Protein AF-A0A4R9Q0I1-F1 (afdb_monomer_lite)

Radius of gyration: 16.59 Å; chains: 1; bounding box: 36×44×43 Å

Sequence (167 aa):
LLPNQELEEAETFAGLADADNLVRTEKGMLASSANRLMRFGADGKAEVLQEFPGEITALAHARGMTALAIDGKGVVIRGGLHDGRMAVGDEARGLSCVTALTFLDSNTLLVANGSASQPASAWRRDLMQKNASGSVWRLDLKSGRLELIRDGLAWPGGIATTGSNRV

Foldseek 3Di:
DPPCVCVVPDDDLEDDAQWADKDADPQGIWTFRFQFIWGAHSNSDIDGPDGDPGGFQEWEDDPQWIWTQGAPQGIAIPGDDLHGFAADDPVRVQQRAWQYWYAPDPFKIKTKHFASPDHNVCLVVLVVVQAQQIFIWIQGSVVNYIDTPDGRHNGPNYDDDPPDPDD

Structure (mmCIF, N/CA/C/O backbone):
data_AF-A0A4R9Q0I1-F1
#
_entry.id   AF-A0A4R9Q0I1-F1
#
loop_
_atom_site.group_PDB
_atom_site.id
_atom_site.type_symbol
_atom_site.label_atom_id
_atom_site.label_alt_id
_atom_site.label_comp_id
_atom_site.label_asym_id
_atom_site.label_entity_id
_atom_site.label_seq_id
_atom_site.pdbx_PDB_ins_code
_atom_site.Cartn_x
_atom_site.Cartn_y
_atom_site.Cartn_z
_atom_site.occupancy
_atom_site.B_iso_or_equiv
_atom_site.auth_seq_id
_atom_site.auth_comp_id
_atom_site.auth_asym_id
_atom_site.auth_atom_id
_atom_site.pdbx_PDB_model_num
ATOM 1 N N . LEU A 1 1 ? 8.598 -34.815 -8.980 1.00 57.78 1 LEU A N 1
ATOM 2 C CA . LEU A 1 1 ? 9.171 -33.459 -8.873 1.00 57.78 1 LEU A CA 1
ATOM 3 C C . LEU A 1 1 ? 8.915 -32.985 -7.457 1.00 57.78 1 LEU A C 1
ATOM 5 O O . LEU A 1 1 ? 7.776 -33.089 -7.010 1.00 57.78 1 LEU A O 1
ATOM 9 N N . LEU A 1 2 ? 9.959 -32.605 -6.721 1.00 72.06 2 LEU A N 1
ATOM 10 C CA . LEU A 1 2 ? 9.758 -31.976 -5.416 1.00 72.06 2 LEU A CA 1
ATOM 11 C C . LEU A 1 2 ? 9.101 -30.606 -5.665 1.00 72.06 2 LEU A C 1
ATOM 13 O O . LEU A 1 2 ? 9.540 -29.918 -6.585 1.00 72.06 2 LEU A O 1
ATOM 17 N N . PRO A 1 3 ? 8.075 -30.201 -4.896 1.00 73.19 3 PRO A N 1
ATOM 18 C CA . PRO A 1 3 ? 7.289 -28.991 -5.173 1.00 73.19 3 PRO A CA 1
ATOM 19 C C . PRO A 1 3 ? 8.096 -27.690 -5.323 1.00 73.19 3 PRO A C 1
ATOM 21 O O . PRO A 1 3 ? 7.605 -26.750 -5.935 1.00 73.19 3 PRO A O 1
ATOM 24 N N . ASN A 1 4 ? 9.321 -27.638 -4.790 1.00 84.50 4 ASN A N 1
ATOM 25 C CA . ASN A 1 4 ? 10.141 -26.425 -4.739 1.00 84.50 4 ASN A CA 1
ATOM 26 C C . ASN A 1 4 ? 11.298 -26.400 -5.751 1.00 84.50 4 ASN A C 1
ATOM 28 O O . ASN A 1 4 ? 12.016 -25.408 -5.807 1.00 84.50 4 ASN A O 1
ATOM 32 N N . GLN A 1 5 ? 11.489 -27.456 -6.547 1.00 87.25 5 GLN A N 1
ATOM 33 C CA . GLN A 1 5 ? 12.640 -27.550 -7.452 1.00 87.25 5 GLN A CA 1
ATOM 34 C C . GLN A 1 5 ? 12.635 -26.439 -8.517 1.00 87.25 5 GLN A C 1
ATOM 36 O O . GLN A 1 5 ? 13.679 -25.878 -8.830 1.00 87.25 5 GLN A O 1
ATOM 41 N N . GLU A 1 6 ? 11.453 -26.041 -8.998 1.00 85.62 6 GLU A N 1
ATOM 42 C CA . GLU A 1 6 ? 11.311 -24.926 -9.944 1.00 85.62 6 GLU A CA 1
ATOM 43 C C . GLU A 1 6 ? 11.762 -23.580 -9.354 1.00 85.62 6 GLU A C 1
ATOM 45 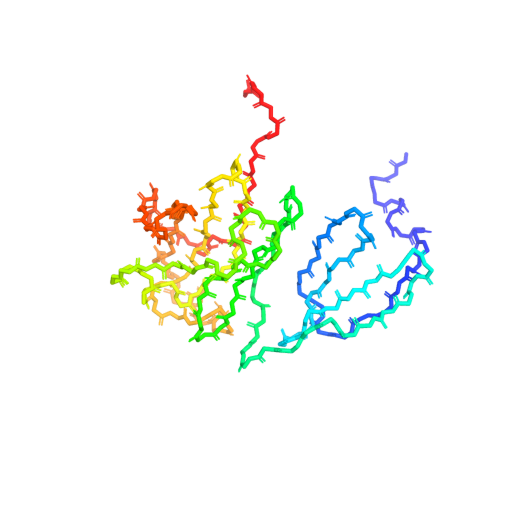O O . GLU A 1 6 ? 12.238 -22.726 -10.094 1.00 85.62 6 GLU A O 1
ATOM 50 N N . LEU A 1 7 ? 11.640 -23.381 -8.035 1.00 84.94 7 LEU A N 1
ATOM 51 C CA . LEU A 1 7 ? 12.109 -22.161 -7.371 1.00 84.94 7 LEU A CA 1
ATOM 52 C C . LEU A 1 7 ? 13.631 -22.171 -7.182 1.00 84.94 7 LEU A C 1
ATOM 54 O O . LEU A 1 7 ? 14.262 -21.125 -7.286 1.00 84.94 7 LEU A O 1
ATOM 58 N N . GLU A 1 8 ? 14.212 -23.337 -6.899 1.00 86.00 8 GLU A N 1
ATOM 59 C CA . GLU A 1 8 ? 15.660 -23.499 -6.719 1.00 86.00 8 GLU A CA 1
ATOM 60 C C . GLU A 1 8 ? 16.431 -23.342 -8.036 1.00 86.00 8 GLU A C 1
ATOM 62 O O . GLU A 1 8 ? 17.535 -22.802 -8.044 1.00 86.00 8 GLU A O 1
ATOM 67 N N . GLU A 1 9 ? 15.844 -23.793 -9.146 1.00 90.50 9 GLU A N 1
ATOM 68 C CA . GLU A 1 9 ? 16.439 -23.718 -10.485 1.00 90.50 9 GLU A CA 1
ATOM 69 C C . GLU A 1 9 ? 16.094 -22.413 -11.228 1.00 90.50 9 GLU A C 1
ATOM 71 O O . GLU A 1 9 ? 16.623 -22.168 -12.314 1.00 90.50 9 GLU A O 1
ATOM 76 N N . ALA A 1 10 ? 15.220 -21.568 -10.668 1.00 90.81 10 ALA A N 1
ATOM 77 C CA . ALA A 1 10 ? 14.814 -20.317 -11.297 1.00 90.81 10 ALA A CA 1
ATOM 78 C C . ALA A 1 10 ? 16.002 -19.360 -11.469 1.00 90.81 10 ALA A C 1
ATOM 80 O O . ALA A 1 10 ? 16.733 -19.055 -10.524 1.00 90.81 10 ALA A O 1
ATOM 81 N N . GLU A 1 11 ? 16.159 -18.823 -12.679 1.00 92.38 11 GLU A N 1
ATOM 82 C CA . GLU A 1 11 ? 17.163 -17.797 -12.936 1.00 92.38 11 GLU A CA 1
ATOM 83 C C . GLU A 1 11 ? 16.839 -16.511 -12.168 1.00 92.38 11 GLU A C 1
ATOM 85 O O . GLU A 1 11 ? 15.700 -16.031 -12.139 1.00 92.38 11 GLU A O 1
ATOM 90 N N . THR A 1 12 ? 17.870 -15.914 -11.567 1.00 91.44 12 THR A N 1
ATOM 91 C CA . THR A 1 12 ? 17.739 -14.625 -10.888 1.00 91.44 12 THR A CA 1
ATOM 92 C C . THR A 1 12 ? 17.354 -13.546 -11.892 1.00 91.44 12 THR A C 1
ATOM 94 O O . THR A 1 12 ? 18.161 -13.142 -12.726 1.00 91.44 12 THR A O 1
ATOM 97 N N . PHE A 1 13 ? 16.136 -13.027 -11.760 1.00 91.12 13 PHE A N 1
ATOM 98 C CA . PHE A 1 13 ? 15.635 -11.955 -12.614 1.00 91.12 13 PHE A CA 1
ATOM 99 C C . PHE A 1 13 ? 16.341 -10.611 -12.361 1.00 91.12 13 PHE A C 1
ATOM 101 O O . PHE A 1 13 ? 16.786 -9.957 -13.301 1.00 91.12 13 PHE A O 1
ATOM 108 N N . ALA A 1 14 ? 16.436 -10.185 -11.096 1.00 93.31 14 ALA A N 1
ATOM 109 C CA . ALA A 1 14 ? 17.108 -8.948 -10.699 1.00 93.31 14 ALA A CA 1
ATOM 110 C C . ALA A 1 14 ? 17.417 -8.930 -9.193 1.00 93.31 14 ALA A C 1
ATOM 112 O O . ALA A 1 14 ? 16.727 -9.571 -8.401 1.00 93.31 14 ALA A O 1
ATOM 113 N N . GLY A 1 15 ? 18.426 -8.153 -8.792 1.00 93.81 15 GLY A N 1
ATOM 114 C CA . GLY A 1 15 ? 18.695 -7.842 -7.386 1.00 93.81 15 GLY A CA 1
ATOM 115 C C . GLY A 1 15 ? 18.023 -6.535 -6.959 1.00 93.81 15 GLY A C 1
ATOM 116 O O . GLY A 1 15 ? 18.091 -5.542 -7.683 1.00 93.81 15 GLY A O 1
ATOM 117 N N . LEU A 1 16 ? 17.415 -6.515 -5.770 1.00 95.25 16 LEU A N 1
ATOM 118 C CA . LEU A 1 16 ? 16.859 -5.307 -5.157 1.00 95.25 16 LEU A CA 1
ATOM 119 C C . LEU A 1 16 ? 17.093 -5.327 -3.643 1.00 95.25 16 LEU A C 1
ATOM 121 O O . LEU A 1 16 ? 16.606 -6.218 -2.951 1.00 95.25 16 LEU A O 1
ATOM 125 N N . ALA A 1 17 ? 17.838 -4.346 -3.132 1.00 94.88 17 ALA A N 1
ATOM 126 C CA . ALA A 1 17 ? 18.022 -4.170 -1.694 1.00 94.88 17 ALA A CA 1
ATOM 127 C C . ALA A 1 17 ? 16.733 -3.646 -1.041 1.00 94.88 17 ALA A C 1
ATOM 129 O O . ALA A 1 17 ? 16.012 -2.846 -1.646 1.00 94.88 17 ALA A O 1
ATOM 130 N N . ASP A 1 18 ? 16.469 -4.091 0.188 1.00 93.94 18 ASP A N 1
ATOM 131 C CA . ASP A 1 18 ? 15.308 -3.685 0.995 1.00 93.94 18 ASP A CA 1
ATOM 132 C C . ASP A 1 18 ? 13.963 -3.878 0.271 1.00 93.94 18 ASP A C 1
ATOM 134 O O . ASP A 1 18 ? 13.032 -3.089 0.440 1.00 93.94 18 ASP A O 1
ATOM 138 N N . ALA A 1 19 ? 13.885 -4.904 -0.585 1.00 94.75 19 ALA A N 1
ATOM 139 C CA . ALA A 1 19 ? 12.664 -5.273 -1.286 1.00 94.75 19 ALA A CA 1
ATOM 140 C C . ALA A 1 19 ? 11.605 -5.757 -0.288 1.00 94.75 19 ALA A C 1
ATOM 142 O O . ALA A 1 19 ? 11.884 -6.650 0.511 1.00 94.75 19 ALA A O 1
ATOM 143 N N . ASP A 1 20 ? 10.399 -5.196 -0.370 1.00 94.31 20 ASP A N 1
ATOM 144 C CA . ASP A 1 20 ? 9.305 -5.534 0.553 1.00 94.31 20 ASP A CA 1
ATOM 145 C C . ASP A 1 20 ? 8.036 -5.976 -0.191 1.00 94.31 20 ASP A C 1
ATOM 147 O O . ASP A 1 20 ? 7.509 -7.061 0.040 1.00 94.31 20 ASP A O 1
ATOM 151 N N . ASN A 1 21 ? 7.580 -5.191 -1.172 1.00 97.12 21 ASN A N 1
ATOM 152 C CA . ASN A 1 21 ? 6.381 -5.493 -1.955 1.00 97.12 21 ASN A CA 1
ATOM 153 C C . ASN A 1 21 ? 6.686 -5.581 -3.457 1.00 97.12 21 ASN A C 1
ATOM 155 O O . ASN A 1 21 ? 7.520 -4.834 -3.963 1.00 97.12 21 ASN A O 1
ATOM 159 N N . LEU A 1 22 ? 5.959 -6.434 -4.189 1.00 96.25 22 LEU A N 1
ATOM 160 C CA . LEU A 1 22 ? 6.061 -6.600 -5.646 1.00 96.25 22 LEU A CA 1
ATOM 161 C C . LEU A 1 22 ? 4.668 -6.803 -6.259 1.00 96.25 22 LEU A C 1
ATOM 163 O O . LEU A 1 22 ? 3.883 -7.617 -5.779 1.00 96.25 22 LEU A O 1
ATOM 167 N N . VAL A 1 23 ? 4.370 -6.104 -7.355 1.00 96.75 23 VAL A N 1
ATOM 168 C CA . VAL A 1 23 ? 3.138 -6.282 -8.139 1.00 96.75 23 VAL A CA 1
ATOM 169 C C . VAL A 1 23 ? 3.432 -6.292 -9.635 1.00 96.75 23 VAL A C 1
ATOM 171 O O . VAL A 1 23 ? 4.308 -5.580 -10.134 1.00 96.75 23 VAL A O 1
ATOM 174 N N . ARG A 1 24 ? 2.653 -7.076 -10.382 1.00 94.25 24 ARG A N 1
ATOM 175 C CA . ARG A 1 24 ? 2.677 -7.068 -11.846 1.00 94.25 24 ARG A CA 1
ATOM 176 C C . ARG A 1 24 ? 1.774 -5.960 -12.388 1.00 94.25 24 ARG A C 1
ATOM 178 O O . ARG A 1 24 ? 0.680 -5.733 -11.880 1.00 94.25 24 ARG A O 1
ATOM 185 N N . THR A 1 25 ? 2.226 -5.311 -13.452 1.00 93.06 25 THR A N 1
ATOM 186 C CA . THR A 1 25 ? 1.500 -4.277 -14.202 1.00 93.06 25 THR A CA 1
ATOM 187 C C . THR A 1 25 ? 1.504 -4.613 -15.690 1.00 93.06 25 THR A C 1
ATOM 189 O O . THR A 1 25 ? 2.213 -5.518 -16.135 1.00 93.06 25 THR A O 1
ATOM 192 N N . GLU A 1 26 ? 0.773 -3.850 -16.495 1.00 88.62 26 GLU A N 1
ATOM 193 C CA . GLU A 1 26 ? 0.802 -3.983 -17.954 1.00 88.62 26 GLU A CA 1
ATOM 194 C C . GLU A 1 26 ? 2.161 -3.574 -18.558 1.00 88.62 26 GLU A C 1
ATOM 196 O O . GLU A 1 26 ? 2.481 -3.966 -19.676 1.00 88.62 26 GLU A O 1
ATOM 201 N N . LYS A 1 27 ? 2.977 -2.802 -17.822 1.00 85.25 27 LYS A N 1
ATOM 202 C CA . LYS A 1 27 ? 4.275 -2.260 -18.268 1.00 85.25 27 LYS A CA 1
ATOM 203 C C . LYS A 1 27 ? 5.489 -2.976 -17.658 1.00 85.25 27 LYS A C 1
ATOM 205 O O . LYS A 1 27 ? 6.585 -2.424 -17.683 1.00 85.25 27 LYS A O 1
ATOM 210 N N . GLY A 1 28 ? 5.299 -4.154 -17.067 1.00 90.75 28 GLY A N 1
ATOM 211 C CA . GLY A 1 28 ? 6.337 -4.876 -16.323 1.00 90.75 28 GLY A CA 1
ATOM 212 C C . GLY A 1 28 ? 5.976 -5.004 -14.848 1.00 90.75 28 GLY A C 1
ATOM 213 O O . GLY A 1 28 ? 4.805 -5.193 -14.514 1.00 90.75 28 GLY A O 1
ATOM 214 N N . MET A 1 29 ? 6.954 -4.889 -13.956 1.00 95.38 29 MET A N 1
ATOM 215 C CA . MET A 1 29 ? 6.730 -5.036 -12.515 1.00 95.38 29 MET A CA 1
ATOM 216 C C . MET A 1 29 ? 7.016 -3.742 -11.767 1.00 95.38 29 MET A C 1
ATOM 218 O O . MET A 1 29 ? 7.862 -2.945 -12.173 1.00 95.38 29 MET A O 1
ATOM 222 N N . LEU A 1 30 ? 6.305 -3.550 -10.663 1.00 97.44 30 LEU A N 1
ATOM 223 C CA . LEU A 1 30 ? 6.605 -2.522 -9.681 1.00 97.44 30 LEU A CA 1
ATOM 224 C C . LEU A 1 30 ? 6.999 -3.193 -8.374 1.00 97.44 30 LEU A C 1
ATOM 226 O O . LEU A 1 30 ? 6.318 -4.124 -7.952 1.00 97.44 30 LEU A O 1
ATOM 230 N N . ALA A 1 31 ? 8.048 -2.697 -7.732 1.00 97.88 31 ALA A N 1
ATOM 231 C CA . ALA A 1 31 ? 8.473 -3.161 -6.418 1.00 97.88 31 ALA A CA 1
ATOM 232 C C . ALA A 1 31 ? 8.710 -1.979 -5.478 1.00 97.88 31 ALA A C 1
ATOM 234 O O . ALA A 1 31 ? 9.063 -0.895 -5.943 1.00 97.88 31 ALA A O 1
ATOM 235 N N . SER A 1 32 ? 8.550 -2.167 -4.172 1.00 98.06 32 SER A N 1
ATOM 236 C CA . SER A 1 32 ? 9.042 -1.203 -3.187 1.00 98.06 32 SER A CA 1
ATOM 237 C C . SER A 1 32 ? 10.467 -1.539 -2.748 1.00 98.06 32 SER A C 1
ATOM 239 O O . SER A 1 32 ? 10.842 -2.705 -2.661 1.00 98.06 32 SER A O 1
ATOM 241 N N . SER A 1 33 ? 11.254 -0.500 -2.470 1.00 97.69 33 SER A N 1
ATOM 242 C CA . SER A 1 33 ? 12.546 -0.569 -1.780 1.00 97.69 33 SER A CA 1
ATOM 243 C C . SER A 1 33 ? 12.605 0.593 -0.795 1.00 97.69 33 SER A C 1
ATOM 245 O O . SER A 1 33 ? 12.751 1.748 -1.212 1.00 97.69 33 SER A O 1
ATOM 247 N N . ALA A 1 34 ? 12.400 0.299 0.492 1.00 96.50 34 ALA A N 1
ATOM 248 C CA . ALA A 1 34 ? 12.145 1.296 1.535 1.00 96.50 34 ALA A CA 1
ATOM 249 C C . ALA A 1 34 ? 11.065 2.321 1.107 1.00 96.50 34 ALA A C 1
ATOM 251 O O . ALA A 1 34 ? 9.902 1.972 0.911 1.00 96.50 34 ALA A O 1
ATOM 252 N N . ASN A 1 35 ? 11.431 3.590 0.913 1.00 97.12 35 ASN A N 1
ATOM 253 C CA . ASN A 1 3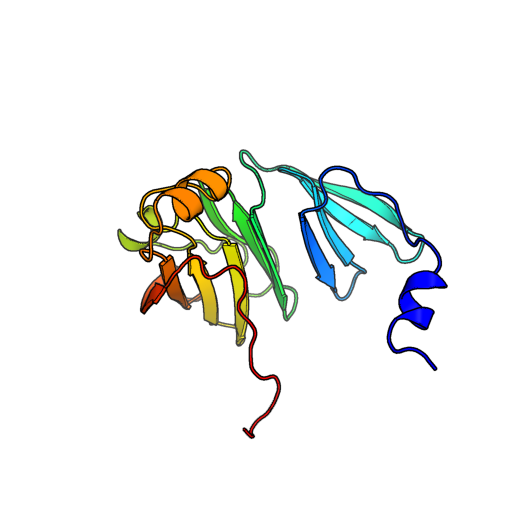5 ? 10.530 4.676 0.511 1.00 97.12 35 ASN A CA 1
ATOM 254 C C . ASN A 1 35 ? 10.421 4.888 -1.013 1.00 97.12 35 ASN A C 1
ATOM 256 O O . ASN A 1 35 ? 9.867 5.899 -1.456 1.00 97.12 35 ASN A O 1
ATOM 260 N N . ARG A 1 36 ? 10.968 3.982 -1.830 1.00 98.19 36 ARG A N 1
ATOM 261 C CA . ARG A 1 36 ? 11.029 4.121 -3.292 1.00 98.19 36 ARG A CA 1
ATOM 262 C C . ARG A 1 36 ? 10.137 3.107 -3.984 1.00 98.19 36 ARG A C 1
ATOM 264 O O . ARG A 1 36 ? 10.194 1.916 -3.687 1.00 98.19 36 ARG A O 1
ATOM 271 N N . LEU A 1 37 ? 9.357 3.578 -4.953 1.00 97.88 37 LEU A N 1
ATOM 272 C CA . LEU A 1 37 ? 8.664 2.727 -5.912 1.00 97.88 37 LEU A CA 1
ATOM 273 C C . LEU A 1 37 ? 9.570 2.531 -7.129 1.00 97.88 37 LEU A C 1
ATOM 275 O O . LEU A 1 37 ? 9.856 3.474 -7.868 1.00 97.88 37 LEU A O 1
ATOM 279 N N . MET A 1 38 ? 10.000 1.296 -7.332 1.00 97.81 38 MET A N 1
ATOM 280 C CA . MET A 1 38 ? 10.864 0.855 -8.419 1.00 97.81 38 MET A CA 1
ATOM 281 C C . MET A 1 38 ? 10.020 0.294 -9.561 1.00 97.81 38 MET A C 1
ATOM 283 O O . MET A 1 38 ? 9.034 -0.402 -9.314 1.00 97.81 38 MET A O 1
ATOM 287 N N . ARG A 1 39 ? 10.420 0.535 -10.811 1.00 96.44 39 ARG A N 1
ATOM 288 C CA . ARG A 1 39 ? 9.869 -0.138 -11.996 1.00 96.44 39 ARG A CA 1
ATOM 289 C C . ARG A 1 39 ? 10.927 -1.034 -12.614 1.00 96.44 39 ARG A C 1
ATOM 291 O O . ARG A 1 39 ? 12.014 -0.555 -12.903 1.00 96.44 39 ARG A O 1
ATOM 298 N N . PHE A 1 40 ? 10.567 -2.285 -12.880 1.00 96.12 40 PHE A N 1
ATOM 299 C CA . PHE A 1 40 ? 11.396 -3.231 -13.620 1.00 96.12 40 PHE A CA 1
ATOM 300 C C . PHE A 1 40 ? 10.850 -3.441 -15.031 1.00 96.12 40 PHE A C 1
ATOM 302 O O . PHE A 1 40 ? 9.670 -3.772 -15.209 1.00 96.12 40 PHE A O 1
ATOM 309 N N . GLY A 1 41 ? 11.725 -3.265 -16.022 1.00 90.88 41 GLY A N 1
ATOM 310 C CA . GLY A 1 41 ? 11.504 -3.728 -17.389 1.00 90.88 41 GLY A CA 1
ATOM 311 C C . GLY A 1 41 ? 11.646 -5.249 -17.492 1.00 90.88 41 GLY A C 1
ATOM 312 O O . GLY A 1 41 ? 12.141 -5.900 -16.577 1.00 90.88 41 GLY A O 1
ATOM 313 N N . ALA A 1 42 ? 11.228 -5.832 -18.618 1.00 85.94 42 ALA A N 1
ATOM 314 C CA . ALA A 1 42 ? 11.353 -7.277 -18.852 1.00 85.94 42 ALA A CA 1
ATOM 315 C C . ALA A 1 42 ? 12.815 -7.765 -18.940 1.00 85.94 42 ALA A C 1
ATOM 317 O O . ALA A 1 42 ? 13.061 -8.960 -18.837 1.00 85.94 42 ALA A O 1
ATOM 318 N N . ASP A 1 43 ? 13.770 -6.848 -19.115 1.00 88.19 43 ASP A N 1
ATOM 319 C CA . ASP A 1 43 ? 15.212 -7.108 -19.151 1.00 88.19 43 ASP A CA 1
ATOM 320 C C . ASP A 1 43 ? 15.875 -7.080 -17.760 1.00 88.19 43 ASP A C 1
ATOM 322 O O . ASP A 1 43 ? 17.101 -7.073 -17.665 1.00 88.19 43 ASP A O 1
ATOM 326 N N . GLY A 1 44 ? 15.084 -7.011 -16.682 1.00 88.00 44 GLY A N 1
ATOM 327 C CA . GLY A 1 44 ? 15.581 -6.976 -15.304 1.00 88.00 44 GLY A CA 1
ATOM 328 C C . GLY A 1 44 ? 16.134 -5.617 -14.869 1.00 88.00 44 GLY A C 1
ATOM 329 O O . GLY A 1 44 ? 16.523 -5.459 -13.710 1.00 88.00 44 GLY A O 1
ATOM 330 N N . LYS A 1 45 ? 16.147 -4.603 -15.747 1.00 91.38 45 LYS A N 1
ATOM 331 C CA . LYS A 1 45 ? 16.609 -3.260 -15.379 1.00 91.38 45 LYS A CA 1
ATOM 332 C C . LYS A 1 45 ? 15.556 -2.523 -14.572 1.00 91.38 45 LYS A C 1
ATOM 334 O O . LYS A 1 45 ? 14.377 -2.516 -14.929 1.00 91.38 45 LYS A O 1
ATOM 339 N N . ALA A 1 46 ? 16.018 -1.870 -13.511 1.00 93.62 46 ALA A N 1
ATOM 340 C CA . ALA A 1 46 ? 15.191 -1.094 -12.606 1.00 93.62 46 ALA A CA 1
ATOM 341 C C . ALA A 1 46 ? 15.411 0.410 -12.784 1.00 93.62 46 ALA A C 1
ATOM 343 O O . ALA A 1 46 ? 16.546 0.863 -12.932 1.00 93.62 46 ALA A O 1
ATOM 344 N N . GLU A 1 47 ? 14.341 1.185 -12.663 1.00 95.62 47 GLU A N 1
ATOM 345 C CA . GLU A 1 47 ? 14.398 2.633 -12.463 1.00 95.62 47 GLU A CA 1
ATOM 346 C C . GLU A 1 47 ? 13.590 3.030 -11.224 1.00 95.62 47 GLU A C 1
ATOM 348 O O . GLU A 1 47 ? 12.601 2.379 -10.871 1.00 95.62 47 GLU A O 1
ATOM 353 N N . VAL A 1 48 ? 13.999 4.111 -10.560 1.00 97.56 48 VAL A N 1
ATOM 354 C CA . VAL A 1 48 ? 13.187 4.731 -9.509 1.00 97.56 48 VAL A CA 1
ATOM 355 C C . VAL A 1 48 ? 12.066 5.502 -10.196 1.00 97.56 48 VAL A C 1
ATOM 357 O O . VAL A 1 48 ? 12.317 6.494 -10.875 1.00 97.56 48 VAL A O 1
ATOM 360 N N . LEU A 1 49 ? 10.824 5.055 -10.019 1.00 96.19 49 LEU A N 1
ATOM 361 C CA . LEU A 1 49 ? 9.660 5.747 -10.564 1.00 96.19 49 LEU A CA 1
ATOM 362 C C . LEU A 1 49 ? 9.279 6.949 -9.696 1.00 96.19 49 LEU A C 1
ATOM 364 O O . LEU A 1 49 ? 8.890 7.993 -10.215 1.00 96.19 49 LEU A O 1
ATOM 368 N N . GLN A 1 50 ? 9.343 6.780 -8.374 1.00 96.62 50 GLN A N 1
ATOM 369 C CA . GLN A 1 50 ? 9.003 7.819 -7.409 1.00 96.62 50 GLN A CA 1
ATOM 370 C C . GLN A 1 50 ? 9.599 7.515 -6.030 1.00 96.62 50 GLN A C 1
ATOM 372 O O . GLN A 1 50 ? 9.631 6.360 -5.605 1.00 96.62 50 GLN A O 1
ATOM 377 N N . GLU A 1 51 ? 9.990 8.565 -5.309 1.00 97.44 51 GLU A N 1
ATOM 378 C CA . GLU A 1 51 ? 10.338 8.508 -3.887 1.00 97.44 51 GLU A CA 1
ATOM 379 C C . GLU A 1 51 ? 9.240 9.154 -3.032 1.00 97.44 51 GLU A C 1
ATOM 381 O O . GLU A 1 51 ? 8.556 10.094 -3.458 1.00 97.44 51 GLU A O 1
ATOM 386 N N . PHE A 1 52 ? 9.067 8.643 -1.815 1.00 95.88 52 PHE A N 1
ATOM 387 C CA . PHE A 1 52 ? 8.049 9.080 -0.865 1.00 95.88 52 PHE A CA 1
ATOM 388 C C . PHE A 1 52 ? 8.678 9.527 0.463 1.00 95.88 52 PHE A C 1
ATOM 390 O O . PHE A 1 52 ? 9.802 9.143 0.781 1.00 95.88 52 PHE A O 1
ATOM 397 N N . PRO A 1 53 ? 7.973 10.346 1.265 1.00 94.00 53 PRO A N 1
ATOM 398 C CA . PRO A 1 53 ? 8.495 10.827 2.547 1.00 94.00 53 PRO A CA 1
ATOM 399 C C . PRO A 1 53 ? 8.574 9.749 3.643 1.00 94.00 53 PRO A C 1
ATOM 401 O O . PRO A 1 53 ? 9.164 10.007 4.685 1.00 94.00 53 PRO A O 1
ATOM 404 N N . GLY A 1 54 ? 7.978 8.574 3.426 1.00 94.56 54 GLY A N 1
ATOM 405 C CA . GLY A 1 54 ? 7.991 7.439 4.347 1.00 94.56 54 GLY A CA 1
ATOM 406 C C . GLY A 1 54 ? 8.110 6.120 3.586 1.00 94.56 54 GLY A C 1
ATOM 407 O O . GLY A 1 54 ? 7.950 6.093 2.361 1.00 94.56 54 GLY A O 1
ATOM 408 N N . GLU A 1 55 ? 8.406 5.042 4.309 1.00 96.12 55 GLU A N 1
ATOM 409 C CA . GLU A 1 55 ? 8.516 3.699 3.733 1.00 96.12 55 GLU A CA 1
ATOM 410 C C . GLU A 1 55 ? 7.193 3.253 3.107 1.00 96.12 55 GLU A C 1
ATOM 412 O O . GLU A 1 55 ? 6.111 3.547 3.622 1.00 96.12 55 GLU A O 1
ATOM 417 N N . ILE A 1 56 ? 7.282 2.549 1.979 1.00 97.75 56 ILE A N 1
ATOM 418 C CA . ILE A 1 56 ? 6.130 1.900 1.360 1.00 97.75 56 ILE A CA 1
ATOM 419 C C . ILE A 1 56 ? 5.938 0.558 2.060 1.00 97.75 56 ILE A C 1
ATOM 421 O O . ILE A 1 56 ? 6.750 -0.342 1.872 1.00 97.75 56 ILE A O 1
ATOM 425 N N . THR A 1 57 ? 4.857 0.421 2.825 1.00 97.25 57 THR A N 1
ATOM 426 C CA . THR A 1 57 ? 4.598 -0.764 3.663 1.00 97.25 57 THR A CA 1
ATOM 427 C C . THR A 1 57 ? 3.644 -1.770 3.024 1.00 97.25 57 THR A C 1
ATOM 429 O O . THR A 1 57 ? 3.517 -2.894 3.498 1.00 97.25 57 THR A O 1
ATOM 432 N N . ALA A 1 58 ? 2.936 -1.372 1.964 1.00 98.00 58 ALA A N 1
ATOM 433 C CA . ALA A 1 58 ? 2.080 -2.259 1.184 1.00 98.00 58 ALA A CA 1
ATOM 434 C C . ALA A 1 58 ? 1.866 -1.714 -0.232 1.00 98.00 58 ALA A C 1
ATOM 436 O O . ALA A 1 58 ? 1.783 -0.497 -0.442 1.00 98.00 58 ALA A O 1
ATOM 437 N N . LEU A 1 59 ? 1.708 -2.620 -1.198 1.00 98.06 59 LEU A N 1
ATOM 438 C CA . LEU A 1 59 ? 1.480 -2.300 -2.607 1.00 98.06 59 LEU A CA 1
ATOM 439 C C . LEU A 1 59 ? 0.362 -3.175 -3.191 1.00 98.06 59 LEU A C 1
ATOM 441 O O . LEU A 1 59 ? 0.330 -4.380 -2.965 1.00 98.06 59 LEU A O 1
ATOM 445 N N . ALA A 1 60 ? -0.524 -2.591 -3.997 1.00 98.25 60 ALA A N 1
ATOM 446 C CA . ALA A 1 60 ? -1.472 -3.339 -4.825 1.00 98.25 60 ALA A CA 1
ATOM 447 C C . ALA A 1 60 ? -1.621 -2.681 -6.197 1.00 98.25 60 ALA A C 1
ATOM 449 O O . ALA A 1 60 ? -1.564 -1.457 -6.310 1.00 98.25 60 ALA A O 1
ATOM 450 N N . HIS A 1 61 ? -1.857 -3.474 -7.242 1.00 97.75 61 HIS A N 1
ATOM 451 C CA . HIS A 1 61 ? -2.094 -2.959 -8.588 1.00 97.75 61 HIS A CA 1
ATOM 452 C C . HIS A 1 61 ? -3.289 -3.646 -9.246 1.00 97.75 61 HIS A C 1
ATOM 454 O O . HIS A 1 61 ? -3.396 -4.871 -9.222 1.00 97.75 61 HIS A O 1
ATOM 460 N N . ALA A 1 62 ? -4.182 -2.861 -9.846 1.00 96.12 62 ALA A N 1
ATOM 461 C CA . ALA A 1 62 ? -5.279 -3.369 -10.660 1.00 96.12 62 ALA A CA 1
ATOM 462 C C . ALA A 1 62 ? -5.786 -2.294 -11.624 1.00 96.12 62 ALA A C 1
ATOM 464 O O . ALA A 1 62 ? -5.992 -1.147 -11.232 1.00 96.12 62 ALA A O 1
ATOM 465 N N . ARG A 1 63 ? -6.078 -2.687 -12.871 1.00 93.88 63 ARG A N 1
ATOM 466 C CA . ARG A 1 63 ? -6.747 -1.833 -13.873 1.00 93.88 63 ARG A CA 1
ATOM 467 C C . ARG A 1 63 ? -6.045 -0.474 -14.053 1.00 93.88 63 ARG A C 1
ATOM 469 O O . ARG A 1 63 ? -6.699 0.569 -14.069 1.00 93.88 63 ARG A O 1
ATOM 476 N N . GLY A 1 64 ? -4.712 -0.483 -14.121 1.00 95.06 64 GLY A N 1
ATOM 477 C CA . GLY A 1 64 ? -3.886 0.722 -14.246 1.00 95.06 64 GLY A CA 1
ATOM 478 C C . GLY A 1 64 ? -3.779 1.602 -12.991 1.00 95.06 64 GLY A C 1
ATOM 479 O O . GLY A 1 64 ? -3.101 2.628 -13.042 1.00 95.06 64 GLY A O 1
ATOM 480 N N . MET A 1 65 ? -4.407 1.227 -11.871 1.00 97.44 65 MET A N 1
ATOM 481 C CA . MET A 1 65 ? -4.275 1.905 -10.578 1.00 97.44 65 MET A CA 1
ATOM 482 C C . MET A 1 65 ? -3.273 1.168 -9.698 1.00 97.44 65 MET A C 1
ATOM 484 O O . MET A 1 65 ? -3.325 -0.055 -9.577 1.00 97.44 65 MET A O 1
ATOM 488 N N . THR A 1 66 ? -2.401 1.918 -9.034 1.00 98.12 66 THR A N 1
ATOM 489 C CA . THR A 1 66 ? -1.470 1.404 -8.026 1.00 98.12 66 THR A CA 1
ATOM 490 C C . THR A 1 66 ? -1.818 2.022 -6.681 1.00 98.12 66 THR A C 1
ATOM 492 O O . THR A 1 66 ? -1.745 3.239 -6.530 1.00 98.12 66 THR A O 1
ATOM 495 N N . ALA A 1 67 ? -2.214 1.201 -5.715 1.00 98.38 67 ALA A N 1
ATOM 496 C CA . ALA A 1 67 ? -2.388 1.618 -4.334 1.00 98.38 67 ALA A CA 1
ATOM 497 C C . ALA A 1 67 ? -1.077 1.415 -3.572 1.00 98.38 67 ALA A C 1
ATOM 499 O O . ALA A 1 67 ? -0.467 0.349 -3.664 1.00 98.38 67 ALA A O 1
ATOM 500 N N . LEU A 1 68 ? -0.667 2.433 -2.820 1.00 98.00 68 LEU A N 1
ATOM 501 C CA . LEU A 1 68 ? 0.494 2.396 -1.941 1.00 98.00 68 LEU A CA 1
ATOM 502 C C . LEU A 1 68 ? 0.061 2.749 -0.526 1.00 98.00 68 LEU A C 1
ATOM 504 O O . LEU A 1 68 ? -0.644 3.741 -0.335 1.00 98.00 68 LEU A O 1
ATOM 508 N N . ALA A 1 69 ? 0.526 1.988 0.454 1.00 97.50 69 ALA A N 1
ATOM 509 C CA . ALA A 1 69 ? 0.550 2.436 1.834 1.00 97.50 69 ALA A CA 1
ATOM 510 C C . ALA A 1 69 ? 1.912 3.048 2.133 1.00 97.50 69 ALA A C 1
ATOM 512 O O . ALA A 1 69 ? 2.934 2.428 1.854 1.00 97.50 69 ALA A O 1
ATOM 513 N N . ILE A 1 70 ? 1.915 4.266 2.663 1.00 95.69 70 ILE A N 1
ATOM 514 C CA . ILE A 1 70 ? 3.132 4.999 3.002 1.00 95.69 70 ILE A CA 1
ATOM 515 C C . ILE A 1 70 ? 3.086 5.310 4.492 1.00 95.69 70 ILE A C 1
ATOM 517 O O . ILE A 1 70 ? 2.128 5.941 4.958 1.00 95.69 70 ILE A O 1
ATOM 521 N N . ASP A 1 71 ? 4.119 4.900 5.225 1.00 92.06 71 ASP A N 1
ATOM 522 C CA . ASP A 1 71 ? 4.216 5.170 6.658 1.00 92.06 71 ASP A CA 1
ATOM 523 C C . ASP A 1 71 ? 4.123 6.682 6.940 1.00 92.06 71 ASP A C 1
ATOM 525 O O . ASP A 1 71 ? 4.656 7.519 6.205 1.00 92.06 71 ASP A O 1
ATOM 529 N N . GLY A 1 72 ? 3.347 7.045 7.962 1.00 86.75 72 GLY A N 1
ATOM 530 C CA . GLY A 1 72 ? 3.030 8.433 8.317 1.00 86.75 72 GLY A CA 1
ATOM 531 C C . GLY A 1 72 ? 2.111 9.198 7.347 1.00 86.75 72 GLY A C 1
ATOM 532 O O . GLY A 1 72 ? 1.722 10.324 7.656 1.00 86.75 72 GLY A O 1
ATOM 533 N N . LYS A 1 73 ? 1.732 8.626 6.194 1.00 89.06 73 LYS A N 1
ATOM 534 C CA . LYS A 1 73 ? 0.870 9.285 5.189 1.00 89.06 73 LYS A CA 1
ATOM 535 C C . LYS A 1 73 ? -0.433 8.537 4.891 1.00 89.06 73 LYS A C 1
ATOM 537 O O . LYS A 1 73 ? -1.399 9.166 4.457 1.00 89.06 73 LYS A O 1
ATOM 542 N N . GLY A 1 74 ? -0.476 7.228 5.124 1.00 92.38 74 GLY A N 1
ATOM 543 C CA . GLY A 1 74 ? -1.635 6.380 4.850 1.00 92.38 74 GLY A CA 1
ATOM 544 C C . GLY A 1 74 ? -1.678 5.879 3.405 1.00 92.38 74 GLY A C 1
ATOM 545 O O . GLY A 1 74 ? -0.650 5.769 2.734 1.00 92.38 74 GLY A O 1
ATOM 546 N N . VAL A 1 75 ? -2.879 5.544 2.925 1.00 96.38 75 VAL A N 1
ATOM 547 C CA . VAL A 1 75 ? -3.079 4.935 1.601 1.00 96.38 75 VAL A CA 1
ATOM 548 C C . VAL A 1 75 ? -3.279 5.997 0.522 1.00 96.38 75 VAL A C 1
ATOM 550 O O . VAL A 1 75 ? -4.108 6.898 0.669 1.00 96.38 75 VAL A O 1
ATOM 553 N N . VAL A 1 76 ? -2.557 5.857 -0.591 1.00 96.19 76 VAL A N 1
ATOM 554 C CA . VAL A 1 76 ? -2.660 6.725 -1.766 1.00 96.19 76 VAL A CA 1
ATOM 555 C C . VAL A 1 76 ? -2.779 5.918 -3.057 1.00 96.19 76 VAL A C 1
ATOM 557 O O . VAL A 1 76 ? -2.103 4.906 -3.235 1.00 96.19 76 VAL A O 1
ATOM 560 N N . ILE A 1 77 ? -3.617 6.387 -3.981 1.00 97.88 77 ILE A N 1
ATOM 561 C CA . ILE A 1 77 ? -3.747 5.822 -5.326 1.00 97.88 77 ILE A CA 1
ATOM 562 C C . ILE A 1 77 ? -2.912 6.624 -6.332 1.00 97.88 77 ILE A C 1
ATOM 564 O O . ILE A 1 77 ? -2.853 7.860 -6.289 1.00 97.88 77 ILE A O 1
ATOM 568 N N . ARG A 1 78 ? -2.253 5.904 -7.241 1.00 96.44 78 ARG A N 1
ATOM 569 C CA . ARG A 1 78 ? -1.477 6.432 -8.365 1.00 96.44 78 ARG A CA 1
ATOM 570 C C . ARG A 1 78 ? -1.927 5.812 -9.684 1.00 96.44 78 ARG A C 1
ATOM 572 O O . ARG A 1 78 ? -1.987 4.588 -9.799 1.00 96.44 78 ARG A O 1
ATOM 579 N N . GLY A 1 79 ? -2.163 6.654 -10.684 1.00 95.00 79 GLY A N 1
ATOM 580 C CA . GLY A 1 79 ? -2.657 6.270 -12.003 1.00 95.00 79 GLY A CA 1
ATOM 581 C C . GLY A 1 79 ? -4.120 5.815 -12.007 1.00 95.00 79 GLY A C 1
ATOM 582 O O . GLY A 1 79 ? -4.745 5.615 -10.966 1.00 95.00 79 GLY A O 1
ATOM 583 N N . GLY A 1 80 ? -4.659 5.632 -13.214 1.00 95.94 80 GLY A N 1
ATOM 584 C CA . GLY A 1 80 ? -6.006 5.107 -13.438 1.00 95.94 80 GLY A CA 1
ATOM 585 C C . GLY A 1 80 ? -7.138 6.026 -12.959 1.00 95.94 80 GLY A C 1
ATOM 586 O O . GLY A 1 80 ? -6.975 7.236 -12.835 1.00 95.94 80 GLY A O 1
ATOM 587 N N . LEU A 1 81 ? -8.316 5.433 -12.739 1.00 97.38 81 LEU A N 1
ATOM 588 C CA . LEU A 1 81 ? -9.580 6.152 -12.522 1.00 97.38 81 LEU A CA 1
ATOM 589 C C . LEU A 1 81 ? -9.595 7.027 -11.258 1.00 97.38 81 LEU A C 1
ATOM 591 O O . LEU A 1 81 ? -10.245 8.069 -11.248 1.00 97.38 81 LEU A O 1
ATOM 595 N N . HIS A 1 82 ? -8.896 6.600 -10.205 1.00 98.19 82 HIS A N 1
ATOM 596 C CA . HIS A 1 82 ? -8.904 7.252 -8.891 1.00 98.19 82 HIS A CA 1
ATOM 597 C C . HIS A 1 82 ? -7.542 7.853 -8.532 1.00 98.19 82 HIS A C 1
ATOM 599 O O . HIS A 1 82 ? -7.183 7.889 -7.356 1.00 98.19 82 HIS A O 1
ATOM 605 N N . ASP A 1 83 ? -6.763 8.291 -9.526 1.00 97.56 83 ASP A N 1
ATOM 606 C CA . ASP A 1 83 ? -5.448 8.893 -9.290 1.00 97.56 83 ASP A CA 1
ATOM 607 C C . ASP A 1 83 ? -5.515 10.030 -8.255 1.00 97.56 83 ASP A C 1
ATOM 609 O O . ASP A 1 83 ? -6.421 10.864 -8.259 1.00 97.56 83 ASP A O 1
ATOM 613 N N . GLY A 1 84 ? -4.568 10.027 -7.317 1.00 95.69 84 GLY A N 1
ATOM 614 C CA . GLY A 1 84 ? -4.513 10.996 -6.224 1.00 95.69 84 GLY A CA 1
ATOM 615 C C . GLY A 1 84 ? -5.491 10.741 -5.072 1.00 95.69 84 GLY A C 1
ATOM 616 O O . GLY A 1 84 ? -5.410 11.448 -4.067 1.00 95.69 84 GLY A O 1
ATOM 617 N N . ARG A 1 85 ? -6.377 9.735 -5.151 1.00 96.94 85 ARG A N 1
ATOM 618 C CA . ARG A 1 85 ? -7.289 9.398 -4.049 1.00 96.94 85 ARG A CA 1
ATOM 619 C C . ARG A 1 85 ? -6.517 9.009 -2.788 1.00 96.94 85 ARG A C 1
ATOM 621 O O . ARG A 1 85 ? -5.558 8.240 -2.840 1.00 96.94 85 ARG A O 1
ATOM 628 N N . MET A 1 86 ? -6.999 9.509 -1.654 1.00 95.94 86 MET A N 1
ATOM 629 C CA . MET A 1 86 ? -6.560 9.156 -0.306 1.00 95.94 86 MET A CA 1
ATOM 630 C C . MET A 1 86 ? -7.772 8.814 0.566 1.00 95.94 86 MET A C 1
ATOM 632 O O . MET A 1 86 ? -8.894 9.237 0.262 1.00 95.94 86 MET A O 1
ATOM 636 N N . ALA A 1 87 ? -7.538 8.062 1.642 1.00 95.00 87 ALA A N 1
ATOM 637 C CA . ALA A 1 87 ? -8.539 7.857 2.682 1.00 95.00 87 ALA A CA 1
ATOM 638 C C . ALA A 1 87 ? -8.828 9.171 3.430 1.00 95.00 87 ALA A C 1
ATOM 640 O O . ALA A 1 87 ? -7.922 9.973 3.663 1.00 95.00 87 ALA A O 1
ATOM 641 N N . VAL A 1 88 ? -10.087 9.390 3.805 1.00 93.75 88 VAL A N 1
ATOM 642 C CA . VAL A 1 88 ? -10.551 10.578 4.535 1.00 93.75 88 VAL A CA 1
ATOM 643 C C . VAL A 1 88 ? -11.379 10.176 5.754 1.00 93.75 88 VAL A C 1
ATOM 645 O O . VAL A 1 88 ? -11.924 9.076 5.801 1.00 93.75 88 VAL A O 1
ATOM 648 N N . GLY A 1 89 ? -11.506 11.094 6.713 1.00 92.31 89 GLY A N 1
ATOM 649 C CA . GLY A 1 89 ? -12.198 10.858 7.983 1.00 92.31 89 GLY A CA 1
ATOM 650 C C . GLY A 1 89 ? -11.235 10.614 9.143 1.00 92.31 89 GLY A C 1
ATOM 651 O O . GLY A 1 89 ? -10.013 10.628 8.970 1.00 92.31 89 GLY A O 1
ATOM 652 N N . ASP A 1 90 ? -11.791 10.421 10.335 1.00 91.88 90 ASP A N 1
ATOM 653 C CA . ASP A 1 90 ? -11.004 10.187 11.549 1.00 91.88 90 ASP A CA 1
ATOM 654 C C . ASP A 1 90 ? -10.382 8.786 11.546 1.00 91.88 90 ASP A C 1
ATOM 656 O O . ASP A 1 90 ? -9.249 8.604 11.990 1.00 91.88 90 ASP A O 1
ATOM 660 N N . GLU A 1 91 ? -11.062 7.815 10.935 1.00 92.06 91 GLU A N 1
ATOM 661 C CA . GLU A 1 91 ? -10.593 6.441 10.756 1.00 92.06 91 GLU A CA 1
ATOM 662 C C . GLU A 1 91 ? -9.294 6.391 9.945 1.00 92.06 91 GLU A C 1
ATOM 664 O O . GLU A 1 91 ? -8.406 5.590 10.234 1.00 92.06 91 GLU A O 1
ATOM 669 N N . ALA A 1 92 ? -9.132 7.297 8.973 1.00 91.56 92 ALA A N 1
ATOM 670 C CA . ALA A 1 92 ? -7.921 7.381 8.162 1.00 91.56 92 ALA A CA 1
ATOM 671 C C . ALA A 1 92 ? -6.679 7.713 9.006 1.00 91.56 92 ALA A C 1
ATOM 673 O O . ALA A 1 92 ? -5.584 7.260 8.680 1.00 91.56 92 ALA A O 1
ATOM 674 N N . ARG A 1 93 ? -6.841 8.447 10.117 1.00 87.06 93 ARG A N 1
ATOM 675 C CA . ARG A 1 93 ? -5.747 8.744 11.060 1.00 87.06 93 ARG A CA 1
ATOM 676 C C . ARG A 1 93 ? -5.336 7.517 11.876 1.00 87.06 93 ARG A C 1
ATOM 678 O O . ARG A 1 93 ? -4.214 7.472 12.368 1.00 87.06 93 ARG A O 1
ATOM 685 N N . GLY A 1 94 ? -6.236 6.542 12.017 1.00 86.38 94 GLY A N 1
ATOM 686 C CA . GLY A 1 94 ? -5.994 5.275 12.707 1.00 86.38 94 GLY A CA 1
ATOM 687 C C . GLY A 1 94 ? -5.305 4.209 11.849 1.00 86.38 94 GLY A C 1
ATOM 688 O O . GLY A 1 94 ? -4.840 3.212 12.393 1.00 86.38 94 GLY A O 1
ATOM 689 N N . LEU A 1 95 ? -5.196 4.407 10.529 1.00 90.50 95 LEU A N 1
ATOM 690 C CA . LEU A 1 95 ? -4.486 3.502 9.614 1.00 90.50 95 LEU A CA 1
ATOM 691 C C . LEU A 1 95 ? -2.972 3.770 9.593 1.00 90.50 95 LEU A C 1
ATOM 693 O O . LEU A 1 95 ? -2.391 4.071 8.550 1.00 90.50 95 LEU A O 1
ATOM 697 N N . SER A 1 96 ? -2.329 3.680 10.754 1.00 88.4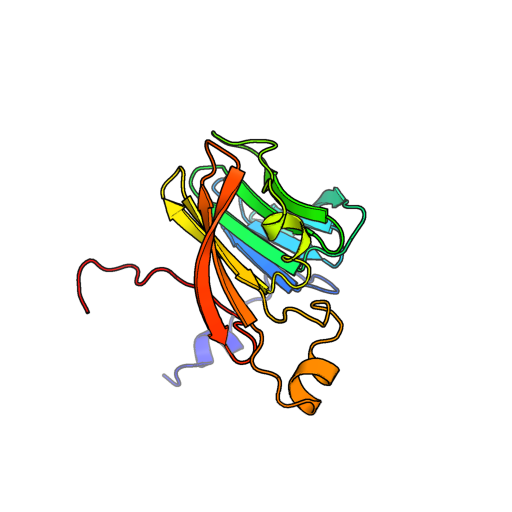4 96 SER A N 1
ATOM 698 C CA . SER A 1 96 ? -0.889 3.926 10.920 1.00 88.44 96 SER A CA 1
ATOM 699 C C . SER A 1 96 ? -0.013 2.685 10.705 1.00 88.44 96 SER A C 1
ATOM 701 O O . SER A 1 96 ? 1.210 2.791 10.693 1.00 88.44 96 SER A O 1
ATOM 703 N N . CYS A 1 97 ? -0.611 1.506 10.527 1.00 95.62 97 CYS A N 1
ATOM 704 C CA . CYS A 1 97 ? 0.092 0.231 10.419 1.00 95.62 97 CYS A CA 1
ATOM 705 C C . CYS A 1 97 ? -0.436 -0.586 9.237 1.00 95.62 97 CYS A C 1
ATOM 707 O O . CYS A 1 97 ? -0.790 -1.754 9.386 1.00 95.62 97 CYS A O 1
ATOM 709 N N . VAL A 1 98 ? -0.542 0.013 8.053 1.00 97.44 98 VAL A N 1
ATOM 710 C CA . VAL A 1 98 ? -1.055 -0.718 6.890 1.00 97.44 98 VAL A CA 1
ATOM 711 C C . VAL A 1 98 ? -0.044 -1.774 6.444 1.00 97.44 98 VAL A C 1
ATOM 713 O O . VAL A 1 98 ? 1.081 -1.443 6.080 1.00 97.44 98 VAL A O 1
ATOM 716 N N . THR A 1 99 ? -0.463 -3.036 6.472 1.00 97.12 99 THR A N 1
ATOM 717 C CA . THR A 1 99 ? 0.371 -4.222 6.218 1.00 97.12 99 THR A CA 1
ATOM 718 C C . THR A 1 99 ? 0.039 -4.919 4.907 1.00 97.12 99 THR A C 1
ATOM 720 O O . THR A 1 99 ? 0.865 -5.655 4.385 1.00 97.12 99 THR A O 1
ATOM 723 N N . ALA A 1 100 ? -1.170 -4.733 4.372 1.00 97.88 100 ALA A N 1
ATOM 724 C CA . ALA A 1 100 ? -1.562 -5.339 3.105 1.00 97.88 100 ALA A CA 1
ATOM 725 C C . ALA A 1 100 ? -2.690 -4.560 2.423 1.00 97.88 100 ALA A C 1
ATOM 727 O O . ALA A 1 100 ? -3.537 -3.945 3.078 1.00 97.88 100 ALA A O 1
ATOM 728 N N . LEU A 1 101 ? -2.716 -4.629 1.092 1.00 98.50 101 LEU A N 1
ATOM 729 C CA . LEU A 1 101 ? -3.708 -3.990 0.235 1.00 98.50 101 LEU A CA 1
ATOM 730 C C . LEU A 1 101 ? -4.185 -4.980 -0.829 1.00 98.50 101 LEU A C 1
ATOM 732 O O . LEU A 1 101 ? -3.389 -5.739 -1.376 1.00 98.50 101 LEU A O 1
ATOM 736 N N . THR A 1 102 ? -5.467 -4.939 -1.187 1.00 97.88 102 THR A N 1
ATOM 737 C CA . THR A 1 102 ? -5.950 -5.616 -2.399 1.00 97.88 102 THR A CA 1
ATOM 738 C C . THR A 1 102 ? -7.166 -4.908 -2.977 1.00 97.88 102 THR A C 1
ATOM 740 O O . THR A 1 102 ? -8.028 -4.433 -2.239 1.00 97.88 102 THR A O 1
ATOM 743 N N . PHE A 1 103 ? -7.254 -4.807 -4.302 1.00 97.62 103 PHE A N 1
ATOM 744 C CA . PHE A 1 103 ? -8.445 -4.262 -4.951 1.00 97.62 103 PHE A CA 1
ATOM 745 C C . PHE A 1 103 ? -9.536 -5.331 -4.990 1.00 97.62 103 PHE A C 1
ATOM 747 O O . PHE A 1 103 ? -9.329 -6.411 -5.543 1.00 97.62 103 PHE A O 1
ATOM 754 N N . LEU A 1 104 ? -10.715 -5.013 -4.454 1.00 95.69 104 LEU A N 1
ATOM 755 C CA . LEU A 1 104 ? -11.899 -5.860 -4.608 1.00 95.69 104 LEU A CA 1
ATOM 756 C C . LEU A 1 104 ? -12.545 -5.628 -5.982 1.00 95.69 104 LEU A C 1
ATOM 758 O O . LEU A 1 104 ? -12.921 -6.567 -6.679 1.00 95.69 104 LEU A O 1
ATOM 762 N N . ASP A 1 105 ? -12.619 -4.364 -6.400 1.00 95.31 105 ASP A N 1
ATOM 763 C CA . ASP A 1 105 ? -13.150 -3.930 -7.691 1.00 95.31 105 ASP A CA 1
ATOM 764 C C . ASP A 1 105 ? -12.539 -2.568 -8.102 1.00 95.31 105 ASP A C 1
ATOM 766 O O . ASP A 1 105 ? -11.544 -2.128 -7.531 1.00 95.31 105 ASP A O 1
ATOM 770 N N . SER A 1 106 ? -13.069 -1.911 -9.141 1.00 96.06 106 SER A N 1
ATOM 771 C CA . SER A 1 106 ? -12.536 -0.630 -9.644 1.00 96.06 106 SER A CA 1
ATOM 772 C C . SER A 1 106 ? -12.744 0.560 -8.701 1.00 96.06 106 SER A C 1
ATOM 774 O O . SER A 1 106 ? -12.178 1.620 -8.939 1.00 96.06 106 SER A O 1
ATOM 776 N N . ASN A 1 107 ? -13.588 0.427 -7.683 1.00 97.94 107 ASN A N 1
ATOM 777 C CA . ASN A 1 107 ? -13.961 1.479 -6.742 1.00 97.94 107 ASN A CA 1
ATOM 778 C C . ASN A 1 107 ? -13.720 1.082 -5.284 1.00 97.94 107 ASN A C 1
ATOM 780 O O . ASN A 1 107 ? -13.959 1.904 -4.405 1.00 97.94 107 ASN A O 1
ATOM 784 N N . THR A 1 108 ? -13.243 -0.134 -5.027 1.00 98.06 108 THR A N 1
ATOM 785 C CA . THR A 1 108 ? -13.093 -0.662 -3.674 1.00 98.06 108 THR A CA 1
ATOM 786 C C . THR A 1 108 ? -11.698 -1.230 -3.466 1.00 98.06 108 THR A C 1
ATOM 788 O O . THR A 1 108 ? -11.285 -2.163 -4.162 1.00 98.06 108 THR A O 1
ATOM 791 N N . LEU A 1 109 ? -10.998 -0.713 -2.459 1.00 98.38 109 LEU A N 1
ATOM 792 C CA . LEU A 1 109 ? -9.735 -1.253 -1.968 1.00 98.38 109 LEU A CA 1
ATOM 793 C C . LEU A 1 109 ? -9.947 -1.820 -0.563 1.00 98.38 109 LEU A C 1
ATOM 795 O O . LEU A 1 109 ? -10.552 -1.170 0.284 1.00 98.38 109 LEU A O 1
ATOM 799 N N . LEU A 1 110 ? -9.451 -3.024 -0.303 1.00 98.38 110 LEU A N 1
ATOM 800 C CA . LEU A 1 110 ? -9.367 -3.565 1.046 1.00 98.38 110 LEU A CA 1
ATOM 801 C C . LEU A 1 110 ? -8.004 -3.226 1.642 1.00 98.38 110 LEU A C 1
ATOM 803 O O . LEU A 1 110 ? -6.978 -3.343 0.968 1.00 98.38 110 LEU A O 1
ATOM 807 N N . VAL A 1 111 ? -8.015 -2.814 2.905 1.00 98.38 111 VAL A N 1
ATOM 808 C CA . VAL A 1 111 ? -6.838 -2.361 3.646 1.00 98.38 111 VAL A CA 1
ATOM 809 C C . VAL A 1 111 ? -6.722 -3.173 4.928 1.00 98.38 111 VAL A C 1
ATOM 811 O O . VAL A 1 111 ? -7.637 -3.156 5.749 1.00 98.38 111 VAL A O 1
ATOM 814 N N . ALA A 1 112 ? -5.606 -3.873 5.110 1.00 98.25 112 ALA A N 1
ATOM 815 C CA . ALA A 1 112 ? -5.268 -4.513 6.374 1.00 98.25 112 ALA A CA 1
ATOM 816 C C . ALA A 1 112 ? -4.393 -3.570 7.204 1.00 98.25 112 ALA A C 1
ATOM 818 O O . ALA A 1 112 ? -3.385 -3.062 6.715 1.00 98.25 112 ALA A O 1
ATOM 819 N N . ASN A 1 113 ? -4.784 -3.344 8.454 1.00 97.44 113 ASN A N 1
ATOM 820 C CA . ASN A 1 113 ? -4.034 -2.582 9.440 1.00 97.44 113 ASN A CA 1
ATOM 821 C C . ASN A 1 113 ? -3.545 -3.539 10.534 1.00 97.44 113 ASN A C 1
ATOM 823 O O . ASN A 1 113 ? -4.355 -4.117 11.258 1.00 97.44 113 ASN A O 1
ATOM 827 N N . GLY A 1 114 ? -2.230 -3.722 10.635 1.00 96.88 114 GLY A N 1
ATOM 828 C CA . GLY A 1 114 ? -1.565 -4.684 11.514 1.00 96.88 114 GLY A CA 1
ATOM 829 C C . GLY A 1 114 ? -1.853 -4.462 12.998 1.00 96.88 114 GLY A C 1
ATOM 830 O O . GLY A 1 114 ? -2.138 -5.412 13.724 1.00 96.88 114 GLY A O 1
ATOM 831 N N . SER A 1 115 ? -1.827 -3.202 13.430 1.00 95.94 115 SER A N 1
ATOM 832 C CA . SER A 1 115 ? -1.987 -2.793 14.824 1.00 95.94 115 SER A CA 1
ATOM 833 C C . SER A 1 115 ? -2.634 -1.413 14.917 1.00 95.94 115 SER A C 1
ATOM 835 O O . SER A 1 115 ? -2.391 -0.545 14.081 1.00 95.94 115 SER A O 1
ATOM 837 N N . ALA A 1 116 ? -3.449 -1.191 15.947 1.00 94.56 116 ALA A N 1
ATOM 838 C CA . ALA A 1 116 ? -4.001 0.129 16.258 1.00 94.56 116 ALA A CA 1
ATOM 839 C C . ALA A 1 116 ? -3.043 0.993 17.104 1.00 94.56 116 ALA A C 1
ATOM 841 O O . ALA A 1 116 ? -3.326 2.166 17.341 1.00 94.56 116 ALA A O 1
ATOM 842 N N . SER A 1 117 ? -1.937 0.425 17.603 1.00 92.62 117 SER A N 1
ATOM 843 C CA . SER A 1 117 ? -1.049 1.088 18.571 1.00 92.62 117 SER A CA 1
ATOM 844 C C . SER A 1 117 ? 0.440 1.039 18.224 1.00 92.62 117 SER A C 1
ATOM 846 O O . SER A 1 117 ? 1.222 1.770 18.835 1.00 92.62 117 SER A O 1
ATOM 848 N N . GLN A 1 118 ? 0.851 0.204 17.268 1.00 93.62 118 GLN A N 1
ATOM 849 C CA . GLN A 1 118 ? 2.231 0.114 16.786 1.00 93.62 118 GLN A CA 1
ATOM 850 C C . GLN A 1 118 ? 2.298 0.428 15.287 1.00 93.62 118 GLN A C 1
ATOM 852 O O . GLN A 1 118 ? 1.413 -0.008 14.560 1.00 93.62 118 GLN A O 1
ATOM 857 N N . PRO A 1 119 ? 3.336 1.135 14.802 1.00 91.94 119 PRO A N 1
ATOM 858 C CA . PRO A 1 119 ? 3.597 1.244 13.367 1.00 91.94 119 PRO A CA 1
ATOM 859 C C . PRO A 1 119 ? 4.077 -0.097 12.790 1.00 91.94 119 PRO A C 1
ATOM 861 O O . PRO A 1 119 ? 4.560 -0.964 13.526 1.00 91.94 119 PRO A O 1
ATOM 864 N N . ALA A 1 120 ? 4.031 -0.239 11.461 1.00 91.19 120 ALA A N 1
ATOM 865 C CA . ALA A 1 120 ? 4.435 -1.468 10.765 1.00 91.19 120 ALA A CA 1
ATOM 866 C C . ALA A 1 120 ? 5.880 -1.901 11.100 1.00 91.19 120 ALA A C 1
ATOM 868 O O . ALA A 1 120 ? 6.148 -3.077 11.351 1.00 91.19 120 ALA A O 1
ATOM 869 N N . SER A 1 121 ? 6.802 -0.941 11.222 1.00 90.62 121 SER A N 1
ATOM 870 C CA . SER A 1 121 ? 8.209 -1.176 11.586 1.00 90.62 121 SER A CA 1
ATOM 871 C C . SER A 1 121 ? 8.404 -1.765 12.995 1.00 90.62 121 SER A C 1
ATOM 873 O O . SER A 1 121 ? 9.423 -2.401 13.282 1.00 90.62 121 SER A O 1
ATOM 875 N N . ALA A 1 122 ? 7.415 -1.613 13.883 1.00 93.00 122 ALA A N 1
ATOM 876 C CA . ALA A 1 122 ? 7.436 -2.110 15.257 1.00 93.00 122 ALA A CA 1
ATOM 877 C C . ALA A 1 122 ? 6.744 -3.477 15.430 1.00 93.00 122 ALA A C 1
ATOM 879 O O . ALA A 1 122 ? 6.432 -3.861 16.561 1.00 93.00 122 ALA A O 1
ATOM 880 N N . TRP A 1 123 ? 6.564 -4.250 14.352 1.00 92.00 123 TRP A N 1
ATOM 881 C CA . TRP A 1 123 ? 5.883 -5.556 14.360 1.00 92.00 123 TRP A CA 1
ATOM 882 C C . TRP A 1 123 ? 6.365 -6.520 15.452 1.00 92.00 123 TRP A C 1
ATOM 884 O O . TRP A 1 123 ? 5.564 -7.178 16.110 1.00 92.00 123 TRP A O 1
ATOM 894 N N . ARG A 1 124 ? 7.680 -6.563 15.717 1.00 95.38 124 ARG A N 1
ATOM 895 C CA . ARG A 1 124 ? 8.261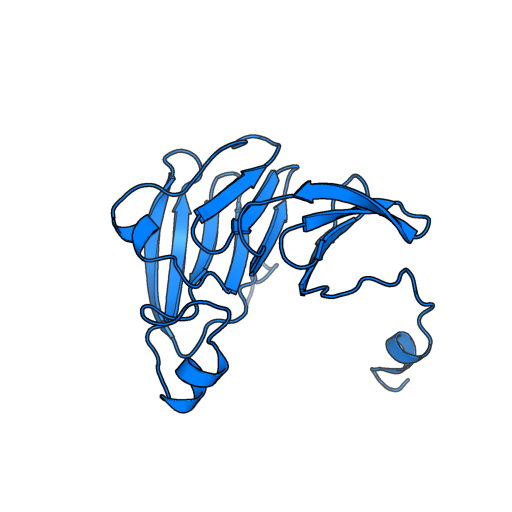 -7.414 16.772 1.00 95.38 124 ARG A CA 1
ATOM 896 C C . ARG A 1 124 ? 7.707 -7.065 18.148 1.00 95.38 124 ARG A C 1
ATOM 898 O O . ARG A 1 124 ? 7.474 -7.955 18.957 1.00 95.38 124 ARG A O 1
ATOM 905 N N . ARG A 1 125 ? 7.503 -5.776 18.427 1.00 95.81 125 ARG A N 1
ATOM 906 C CA . ARG A 1 125 ? 6.949 -5.323 19.705 1.00 95.81 125 ARG A CA 1
ATOM 907 C C . ARG A 1 125 ? 5.484 -5.726 19.829 1.00 95.81 125 ARG A C 1
ATOM 909 O O . ARG A 1 125 ? 5.116 -6.259 20.869 1.00 95.81 125 ARG A O 1
ATOM 916 N N . ASP A 1 126 ? 4.693 -5.503 18.781 1.00 95.06 126 ASP A N 1
ATOM 917 C CA . ASP A 1 126 ? 3.271 -5.866 18.752 1.00 95.06 126 ASP A CA 1
ATOM 918 C C . ASP A 1 126 ? 3.077 -7.379 18.971 1.00 95.06 126 ASP A C 1
ATOM 920 O O . ASP A 1 126 ? 2.306 -7.800 19.838 1.00 95.06 126 ASP A O 1
ATOM 924 N N . LEU A 1 127 ? 3.903 -8.191 18.298 1.00 93.56 127 LEU A N 1
ATOM 925 C CA . LEU A 1 127 ? 3.955 -9.642 18.469 1.00 93.56 127 LEU A CA 1
ATOM 926 C C . LEU A 1 127 ? 4.307 -10.047 19.909 1.00 93.56 127 LEU A C 1
ATOM 928 O O . LEU A 1 127 ? 3.627 -10.884 20.502 1.00 93.56 127 LEU A O 1
ATOM 932 N N . MET A 1 128 ? 5.346 -9.449 20.499 1.00 96.94 128 MET A N 1
ATOM 933 C CA . MET A 1 128 ? 5.765 -9.766 21.872 1.00 96.94 128 MET A CA 1
ATOM 934 C C . MET A 1 128 ? 4.733 -9.340 22.924 1.00 96.94 128 MET A C 1
ATOM 936 O O . MET A 1 128 ? 4.645 -9.961 23.983 1.00 96.94 128 MET A O 1
ATOM 940 N N . GLN A 1 129 ? 3.926 -8.321 22.627 1.00 96.19 129 GLN A N 1
ATOM 941 C CA . GLN A 1 129 ? 2.784 -7.913 23.448 1.00 96.19 129 GLN A CA 1
ATOM 942 C C . GLN A 1 129 ? 1.571 -8.842 23.289 1.00 96.19 129 GLN A C 1
ATOM 944 O O . GLN A 1 129 ? 0.603 -8.684 24.030 1.00 96.19 129 GLN A O 1
ATOM 949 N N . LYS A 1 130 ? 1.619 -9.815 22.362 1.00 95.38 130 LYS A N 1
ATOM 950 C CA . LYS A 1 130 ? 0.492 -10.690 21.996 1.00 95.38 130 LYS A CA 1
ATOM 951 C C . LYS A 1 130 ? -0.760 -9.882 21.656 1.00 95.38 130 LYS A C 1
ATOM 953 O O . LYS A 1 130 ? -1.872 -10.251 22.032 1.00 95.38 130 LYS A O 1
ATOM 958 N N . ASN A 1 131 ? -0.557 -8.741 21.004 1.00 95.00 131 ASN A N 1
ATOM 959 C CA . ASN A 1 131 ? -1.639 -7.838 20.673 1.00 95.00 131 ASN A CA 1
ATOM 960 C C . ASN A 1 131 ? -2.549 -8.466 19.599 1.00 95.00 131 ASN A C 1
ATOM 962 O O . ASN A 1 131 ? -2.128 -9.301 18.799 1.00 95.00 131 ASN A O 1
ATOM 966 N N . ALA A 1 132 ? -3.813 -8.054 19.592 1.00 97.19 132 ALA A N 1
ATOM 967 C CA . ALA A 1 132 ? -4.810 -8.452 18.601 1.00 97.19 132 ALA A CA 1
ATOM 968 C C . ALA A 1 132 ? -5.669 -7.247 18.201 1.00 97.19 132 ALA A C 1
ATOM 970 O O . ALA A 1 132 ? -6.882 -7.338 18.071 1.00 97.19 132 ALA A O 1
ATOM 971 N N . SER A 1 133 ? -5.036 -6.080 18.067 1.00 96.94 133 SER A N 1
ATOM 972 C CA . SER A 1 133 ? -5.710 -4.822 17.718 1.00 96.94 133 SER A CA 1
ATOM 973 C C . SER A 1 133 ? -5.806 -4.567 16.210 1.00 96.94 133 SER A C 1
ATOM 975 O O . SER A 1 133 ? -6.293 -3.519 15.785 1.00 96.94 133 SER A O 1
ATOM 977 N N . GLY A 1 134 ? -5.324 -5.505 15.393 1.00 97.69 134 GLY A N 1
ATOM 978 C CA . GLY A 1 134 ? -5.357 -5.403 13.944 1.00 97.69 134 GLY A CA 1
ATOM 979 C C . GLY A 1 134 ? -6.778 -5.417 13.389 1.00 97.69 134 GLY A C 1
ATOM 980 O O . GLY A 1 134 ? -7.722 -5.903 14.019 1.00 97.69 134 GLY A O 1
ATOM 981 N N . SER A 1 135 ? -6.934 -4.874 12.187 1.00 97.94 135 SER A N 1
ATOM 982 C CA . SER A 1 135 ? -8.230 -4.692 11.538 1.00 97.94 135 SER A CA 1
ATOM 983 C C . SER A 1 135 ? -8.147 -4.759 10.015 1.00 97.94 135 SER A C 1
ATOM 985 O O . SER A 1 135 ? -7.083 -4.617 9.418 1.00 97.94 135 SER A O 1
ATOM 987 N N . VAL A 1 136 ? -9.291 -4.988 9.378 1.00 98.19 136 VAL A N 1
ATOM 988 C CA . VAL A 1 136 ? -9.492 -4.936 7.931 1.00 98.19 136 VAL A CA 1
ATOM 989 C C . VAL A 1 136 ? -10.581 -3.919 7.633 1.00 98.19 136 VAL A C 1
ATOM 991 O O . VAL A 1 136 ? -11.643 -3.924 8.258 1.00 98.19 136 VAL A O 1
ATOM 994 N N . TRP A 1 137 ? -10.319 -3.077 6.643 1.00 98.25 137 TRP A N 1
ATOM 995 C CA . TRP A 1 137 ? -11.168 -1.967 6.245 1.00 98.25 137 TRP A CA 1
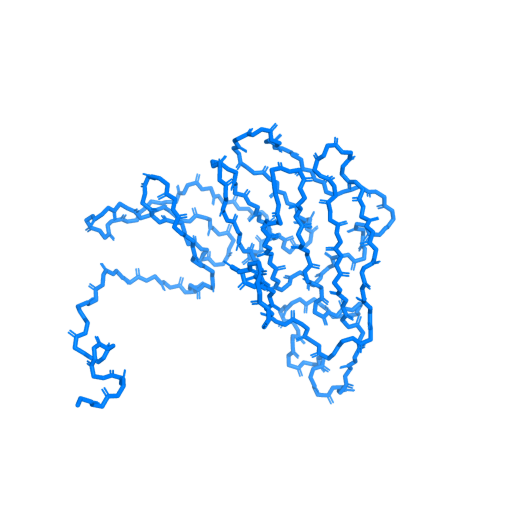ATOM 996 C C . TRP A 1 137 ? -11.487 -2.029 4.758 1.00 98.25 137 TRP A C 1
ATOM 998 O O . TRP A 1 137 ? -10.670 -2.461 3.944 1.00 98.25 137 TRP A O 1
ATOM 1008 N N . ARG A 1 138 ? -12.669 -1.537 4.402 1.00 98.19 138 ARG A N 1
ATOM 1009 C CA . ARG A 1 138 ? -13.059 -1.214 3.036 1.00 98.19 138 ARG A CA 1
ATOM 1010 C C . ARG A 1 138 ? -12.843 0.275 2.801 1.00 98.19 138 ARG A C 1
ATOM 1012 O O . ARG A 1 138 ? -13.455 1.089 3.481 1.00 98.19 138 ARG A O 1
ATOM 1019 N N . LEU A 1 139 ? -12.013 0.625 1.827 1.00 98.44 139 LEU A N 1
ATOM 1020 C CA . LEU A 1 139 ? -11.854 1.985 1.323 1.00 98.44 139 LEU A CA 1
ATOM 1021 C C . LEU A 1 139 ? -12.661 2.147 0.031 1.00 98.44 139 LEU A C 1
ATOM 1023 O O . LEU A 1 139 ? -12.341 1.536 -0.992 1.00 98.44 139 LEU A O 1
ATOM 1027 N N . ASP A 1 140 ? -13.685 2.997 0.076 1.00 98.19 140 ASP A N 1
ATOM 1028 C CA . ASP A 1 140 ? -14.407 3.442 -1.114 1.00 98.19 140 ASP A CA 1
ATOM 1029 C C . ASP A 1 140 ? -13.567 4.499 -1.844 1.00 98.19 140 ASP A C 1
ATOM 1031 O O . ASP A 1 140 ? -13.278 5.572 -1.317 1.00 98.19 140 ASP A O 1
ATOM 1035 N N . LEU A 1 141 ? -13.160 4.209 -3.076 1.00 98.25 141 LEU A N 1
ATOM 1036 C CA . LEU A 1 141 ? -12.252 5.056 -3.850 1.00 98.25 141 LEU A CA 1
ATOM 1037 C C . LEU A 1 141 ? -12.944 6.265 -4.493 1.00 98.25 141 LEU A C 1
ATOM 1039 O O . LEU A 1 141 ? -12.267 7.212 -4.896 1.00 98.25 141 LEU A O 1
ATOM 1043 N N . LYS A 1 142 ? -14.281 6.289 -4.561 1.00 97.31 142 LYS A N 1
ATOM 1044 C CA . LYS A 1 142 ? -15.025 7.452 -5.072 1.00 97.31 142 LYS A CA 1
ATOM 1045 C C . LYS A 1 142 ? -15.083 8.569 -4.035 1.00 97.31 142 LYS A C 1
ATOM 1047 O O . LYS A 1 142 ? -14.911 9.737 -4.371 1.00 97.31 142 LYS A O 1
ATOM 1052 N N . SER A 1 143 ? -15.321 8.206 -2.782 1.00 96.88 143 SER A N 1
ATOM 1053 C CA . SER A 1 143 ? -15.519 9.122 -1.659 1.00 96.88 143 SER A CA 1
ATOM 1054 C C . SER A 1 143 ? -14.279 9.266 -0.775 1.00 96.88 143 SER A C 1
ATOM 1056 O O . SER A 1 143 ? -14.103 10.300 -0.139 1.00 96.88 143 SER A O 1
ATOM 1058 N N . GLY A 1 144 ? -13.407 8.256 -0.747 1.00 96.75 144 GLY A N 1
ATOM 1059 C CA . GLY A 1 144 ? -12.296 8.133 0.197 1.00 96.75 144 GLY A CA 1
ATOM 1060 C C . GLY A 1 144 ? -12.710 7.628 1.582 1.00 96.75 144 GLY A C 1
ATOM 1061 O O . GLY A 1 144 ? -11.873 7.611 2.481 1.00 96.75 144 GLY A O 1
ATOM 1062 N N . ARG A 1 145 ? -13.978 7.255 1.796 1.00 97.56 145 ARG A N 1
ATOM 1063 C CA . ARG A 1 145 ? -14.457 6.828 3.118 1.00 97.56 145 ARG A CA 1
ATOM 1064 C C . ARG A 1 145 ? -14.010 5.407 3.442 1.00 97.56 145 ARG A C 1
ATOM 1066 O O . ARG A 1 145 ? -13.998 4.536 2.572 1.00 97.56 145 ARG A O 1
ATOM 1073 N N . LEU A 1 146 ? -13.692 5.197 4.714 1.00 97.75 146 LEU A N 1
ATOM 1074 C CA . LEU A 1 146 ? -13.360 3.898 5.281 1.00 97.75 146 LEU A CA 1
ATOM 1075 C C . LEU A 1 146 ? -14.561 3.296 6.005 1.00 97.75 146 LEU A C 1
ATOM 1077 O O . LEU A 1 146 ? -15.332 3.998 6.655 1.00 97.75 146 LEU A O 1
ATOM 1081 N N . GLU A 1 147 ? -14.675 1.980 5.921 1.00 97.88 147 GLU A N 1
ATOM 1082 C CA . GLU A 1 147 ? -15.643 1.186 6.665 1.00 97.88 147 GLU A CA 1
ATOM 1083 C C . GLU A 1 147 ? -14.949 -0.035 7.258 1.00 97.88 147 GLU A C 1
ATOM 1085 O O . GLU A 1 147 ? -14.267 -0.778 6.550 1.00 97.88 147 GLU A O 1
ATOM 1090 N N . LEU A 1 148 ? -15.099 -0.231 8.566 1.00 97.94 148 LEU A N 1
ATOM 1091 C CA . LEU A 1 148 ? -14.517 -1.371 9.262 1.00 97.94 148 LEU A CA 1
ATOM 1092 C C . LEU A 1 148 ? -15.231 -2.658 8.833 1.00 97.94 148 LEU A C 1
ATOM 1094 O O . LEU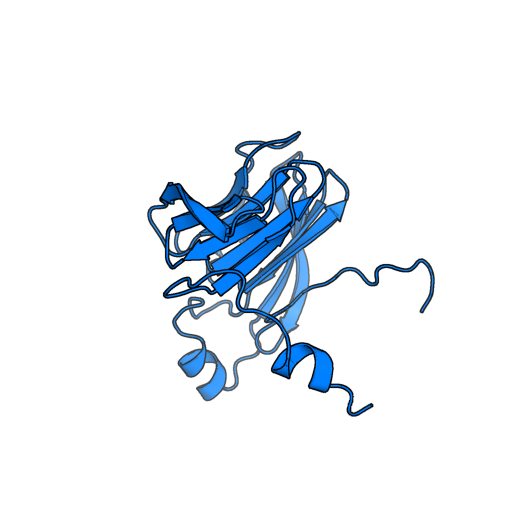 A 1 148 ? -16.446 -2.768 8.966 1.00 97.94 148 LEU A O 1
ATOM 1098 N N . ILE A 1 149 ? -14.472 -3.646 8.359 1.00 98.00 149 ILE A N 1
ATOM 1099 C CA . ILE A 1 149 ? -14.986 -4.993 8.071 1.00 98.00 149 ILE A CA 1
ATOM 1100 C C . ILE A 1 149 ? -14.830 -5.879 9.306 1.00 98.00 149 ILE A C 1
ATOM 1102 O O . ILE A 1 149 ? -15.746 -6.611 9.682 1.00 98.00 149 ILE A O 1
ATOM 1106 N N . ARG A 1 150 ? -13.642 -5.848 9.917 1.00 97.94 150 ARG A N 1
ATOM 1107 C CA . ARG A 1 150 ? -13.311 -6.677 11.075 1.00 97.94 150 ARG A CA 1
ATOM 1108 C C . ARG A 1 150 ? -12.167 -6.064 11.863 1.00 97.94 150 ARG A C 1
ATOM 1110 O O . ARG A 1 150 ? -11.205 -5.600 11.266 1.00 97.94 150 ARG A O 1
ATOM 1117 N N . ASP A 1 151 ? -12.241 -6.125 13.180 1.00 97.50 151 ASP A N 1
ATOM 1118 C CA . ASP A 1 151 ? -11.147 -5.843 14.104 1.00 97.50 151 ASP A CA 1
ATOM 1119 C C . ASP A 1 151 ? -10.851 -7.075 14.978 1.00 97.50 151 ASP A C 1
ATOM 1121 O O . ASP A 1 151 ? -11.365 -8.177 14.734 1.00 97.50 151 ASP A O 1
ATOM 1125 N N . GLY A 1 152 ? -9.971 -6.912 15.966 1.00 97.50 152 GLY A N 1
ATOM 1126 C CA . GLY A 1 152 ? -9.601 -8.003 16.864 1.00 97.50 152 GLY A CA 1
ATOM 1127 C C . GLY A 1 152 ? -8.622 -9.001 16.237 1.00 97.50 152 GLY A C 1
ATOM 1128 O O . GLY A 1 152 ? -8.566 -10.154 16.665 1.00 97.50 152 GLY A O 1
ATOM 1129 N N . LEU A 1 153 ? -7.911 -8.612 15.172 1.00 97.75 153 LEU A N 1
ATOM 1130 C CA . LEU A 1 153 ? -7.013 -9.495 14.431 1.00 97.75 153 LEU A CA 1
ATOM 1131 C C . LEU A 1 153 ? -5.592 -9.432 15.001 1.00 97.75 153 LEU A C 1
ATOM 1133 O O . LEU A 1 153 ? -5.045 -8.357 15.244 1.00 97.75 153 LEU A O 1
ATOM 1137 N N . ALA A 1 154 ? -4.964 -10.595 15.163 1.00 96.88 154 ALA A N 1
ATOM 1138 C CA . ALA A 1 154 ? -3.556 -10.702 15.532 1.00 96.88 154 ALA A CA 1
ATOM 1139 C C . ALA A 1 154 ? -2.677 -10.497 14.290 1.00 96.88 154 ALA A C 1
ATOM 1141 O O . ALA A 1 154 ? -2.334 -11.460 13.611 1.00 96.88 154 ALA A O 1
ATOM 1142 N N . TRP A 1 155 ? -2.353 -9.235 13.991 1.00 96.31 155 TRP A N 1
ATOM 1143 C CA . TRP A 1 155 ? -1.450 -8.827 12.909 1.00 96.31 155 TRP A CA 1
ATOM 1144 C C . TRP A 1 155 ? -1.848 -9.354 11.511 1.00 96.31 155 TRP A C 1
ATOM 1146 O O . TRP A 1 155 ? -1.213 -10.270 10.982 1.00 96.31 155 TRP A O 1
ATOM 1156 N N . PRO A 1 156 ? -2.896 -8.802 10.864 1.00 97.06 156 PRO A N 1
ATOM 1157 C CA . PRO A 1 156 ? -3.289 -9.209 9.513 1.00 97.06 156 PRO A CA 1
ATOM 1158 C C . PRO A 1 156 ? -2.225 -8.821 8.466 1.00 97.06 156 PRO A C 1
ATOM 1160 O O . PRO A 1 156 ? -2.289 -7.760 7.854 1.00 97.06 156 PRO A O 1
ATOM 1163 N N . GLY A 1 157 ? -1.233 -9.688 8.250 1.00 94.56 157 GLY A N 1
ATOM 1164 C CA . GLY A 1 157 ? -0.099 -9.461 7.339 1.00 94.56 157 GLY A CA 1
ATOM 1165 C C . GLY A 1 157 ? -0.372 -9.741 5.857 1.00 94.56 157 GLY A C 1
ATOM 1166 O O . GLY A 1 157 ? 0.541 -9.674 5.046 1.00 94.56 157 GLY A O 1
ATOM 1167 N N . GLY A 1 158 ? -1.606 -10.086 5.490 1.00 94.44 158 GLY A N 1
ATOM 1168 C CA . GLY A 1 158 ? -1.973 -10.396 4.113 1.00 94.44 158 GLY A CA 1
ATOM 1169 C C . GLY A 1 158 ? -3.481 -10.358 3.912 1.00 94.44 158 GLY A C 1
ATOM 1170 O O . GLY A 1 158 ? -4.249 -10.724 4.802 1.00 94.44 158 GLY A O 1
ATOM 1171 N N . ILE A 1 159 ? -3.906 -9.916 2.730 1.00 95.00 159 ILE A N 1
ATOM 1172 C CA . ILE A 1 159 ? -5.300 -9.944 2.297 1.00 95.00 159 ILE A CA 1
ATOM 1173 C C . ILE A 1 159 ? -5.348 -10.278 0.809 1.00 95.00 159 ILE A C 1
ATOM 1175 O O . ILE A 1 159 ? -4.646 -9.677 -0.001 1.00 95.00 159 ILE A O 1
ATOM 1179 N N . ALA A 1 160 ? -6.171 -11.254 0.447 1.00 93.44 160 ALA A N 1
ATOM 1180 C CA . ALA A 1 160 ? -6.365 -11.669 -0.932 1.00 93.44 160 ALA A CA 1
ATOM 1181 C C . ALA A 1 160 ? -7.852 -11.887 -1.190 1.00 93.44 160 ALA A C 1
ATOM 1183 O O . ALA A 1 160 ? -8.600 -12.308 -0.305 1.00 93.44 160 ALA A O 1
ATOM 1184 N N . THR A 1 161 ? -8.284 -11.601 -2.413 1.00 89.81 161 THR A N 1
ATOM 1185 C CA . THR A 1 161 ? -9.600 -12.030 -2.879 1.00 89.81 161 THR A CA 1
ATOM 1186 C C . THR A 1 161 ? -9.532 -13.521 -3.210 1.00 89.81 161 THR A C 1
ATOM 1188 O O . THR A 1 161 ? -8.500 -14.020 -3.652 1.00 89.81 161 THR A O 1
ATOM 1191 N N . THR A 1 162 ? -10.622 -14.260 -2.998 1.00 83.44 162 THR A N 1
ATOM 1192 C CA . THR A 1 162 ? -10.643 -15.723 -3.189 1.00 83.44 162 THR A CA 1
ATOM 1193 C C . THR A 1 162 ? -10.480 -16.155 -4.648 1.00 83.44 162 THR A C 1
ATOM 1195 O O . THR A 1 162 ? -10.389 -17.345 -4.917 1.00 83.44 162 THR A O 1
ATOM 1198 N N . GLY A 1 163 ? -10.455 -15.223 -5.609 1.00 68.00 163 GLY A N 1
ATOM 1199 C CA . GLY A 1 163 ? -10.252 -15.514 -7.033 1.00 68.00 163 GLY A CA 1
ATOM 1200 C C . GLY A 1 163 ? -11.353 -16.356 -7.696 1.00 68.00 163 GLY A C 1
ATOM 1201 O O . GLY A 1 163 ? -11.327 -16.524 -8.913 1.00 68.00 163 GLY A O 1
ATOM 1202 N N . SER A 1 164 ? -12.341 -16.852 -6.943 1.00 57.62 164 SER A N 1
ATOM 1203 C CA . SER A 1 164 ? -13.382 -17.766 -7.412 1.00 57.62 164 SER A CA 1
ATOM 1204 C C . SER A 1 164 ? -14.769 -17.415 -6.864 1.00 57.62 164 SER A C 1
ATOM 1206 O O . SER A 1 164 ? -14.957 -17.096 -5.692 1.00 57.62 164 SER A O 1
ATOM 1208 N N . ASN A 1 165 ? -15.777 -17.586 -7.721 1.00 46.41 165 ASN A N 1
ATOM 1209 C CA . ASN A 1 165 ? -17.203 -17.614 -7.377 1.00 46.41 165 ASN A CA 1
ATOM 1210 C C . ASN A 1 165 ? -17.627 -18.906 -6.635 1.00 46.41 165 ASN A C 1
ATOM 1212 O O . ASN A 1 165 ? -18.808 -19.249 -6.641 1.00 46.41 165 ASN A O 1
ATOM 1216 N N . ARG A 1 166 ? -16.698 -19.666 -6.038 1.00 34.50 166 ARG A N 1
ATOM 1217 C CA . ARG A 1 166 ? -16.991 -20.875 -5.250 1.00 34.50 166 ARG A CA 1
ATOM 1218 C C . ARG A 1 166 ? -15.928 -21.098 -4.174 1.00 34.50 166 ARG A C 1
ATOM 1220 O O . ARG A 1 166 ? -14.737 -21.086 -4.491 1.00 34.50 166 ARG A O 1
ATOM 1227 N N . VAL A 1 167 ? -16.416 -21.299 -2.949 1.00 44.03 167 VAL A N 1
ATOM 1228 C CA . VAL A 1 167 ? -15.758 -22.046 -1.865 1.00 44.03 167 VAL A CA 1
ATOM 1229 C C . VAL A 1 167 ? -15.973 -23.531 -2.126 1.00 44.03 167 VAL A C 1
ATOM 1231 O O . VAL A 1 167 ? -17.084 -23.866 -2.606 1.00 44.03 167 VAL A O 1
#

Secondary structure (DSSP, 8-state):
--TTHHHHS-------TTEEEEEEETTEEEEEETTEEEEE-TTS-EEEEEE-SS-EEEEEEETTEEEEEETTTEEEEESSTTTT-B-BSSHHHH---EEEEEESSSSEEEEEES-SSS-GGGHHHHHHTT---EEEEEEETTT-BEEEEEEEES--------SSS--

pLDDT: mean 93.04, std 9.32, range [34.5, 98.5]